Protein AF-A0A3C0FEH9-F1 (afdb_monomer_lite)

pLDDT: mean 91.12, std 5.98, range [65.69, 98.0]

Sequence (99 aa):
MIDWHDASRGNPAADVARTWLLLRTAHWQYRGVQRLAIGLTAWWVFRRYLEAYEELVPGTREELYRWRLPVAAARLSEGVAGVEGPLAELAERLARLAG

Radius of gyration: 14.18 Å; chains: 1; bounding box: 37×32×35 Å

Structure (mmCIF, N/CA/C/O backbone):
data_AF-A0A3C0FEH9-F1
#
_entry.id   AF-A0A3C0FEH9-F1
#
loop_
_atom_site.group_PDB
_atom_site.id
_atom_site.type_symbol
_atom_site.label_atom_id
_atom_site.label_alt_id
_atom_site.label_comp_id
_atom_site.label_asym_id
_atom_site.label_entity_id
_atom_site.label_seq_id
_atom_site.pdbx_PDB_ins_code
_atom_site.Cartn_x
_atom_site.Cartn_y
_atom_site.Cartn_z
_atom_site.occupancy
_atom_site.B_iso_or_equiv
_atom_site.auth_seq_id
_atom_site.auth_comp_id
_atom_site.auth_asym_id
_atom_site.auth_atom_id
_atom_site.pdbx_PDB_model_num
ATOM 1 N N . MET A 1 1 ? -11.184 12.677 -1.771 1.00 66.62 1 MET A N 1
ATOM 2 C CA . MET A 1 1 ? -11.045 11.521 -2.683 1.00 66.62 1 MET A CA 1
ATOM 3 C C . MET A 1 1 ? -11.991 11.730 -3.857 1.00 66.62 1 MET A C 1
ATOM 5 O O . MET A 1 1 ? -13.002 12.408 -3.692 1.00 66.62 1 MET A O 1
ATOM 9 N N . ILE A 1 2 ? -11.613 11.228 -5.025 1.00 85.06 2 ILE A N 1
ATOM 10 C CA . ILE A 1 2 ? -12.353 11.286 -6.295 1.00 85.06 2 ILE A CA 1
ATOM 11 C C . ILE A 1 2 ? -12.454 9.850 -6.837 1.00 85.06 2 ILE A C 1
ATOM 13 O O . ILE A 1 2 ? -11.799 8.976 -6.278 1.00 85.06 2 ILE A O 1
ATOM 17 N N . ASP A 1 3 ? -13.225 9.621 -7.901 1.00 81.31 3 ASP A N 1
ATOM 18 C CA . ASP A 1 3 ? -13.413 8.295 -8.522 1.00 81.31 3 ASP A CA 1
ATOM 19 C C . ASP A 1 3 ? -14.066 7.243 -7.598 1.00 81.31 3 ASP A C 1
ATOM 21 O O . ASP A 1 3 ? -13.508 6.202 -7.267 1.00 81.31 3 ASP A O 1
ATOM 25 N N . TRP A 1 4 ? -15.275 7.555 -7.126 1.00 86.69 4 TRP A N 1
ATOM 26 C CA . TRP A 1 4 ? -16.018 6.736 -6.158 1.00 86.69 4 TRP A CA 1
ATOM 27 C C . TRP A 1 4 ? -16.988 5.736 -6.788 1.00 86.69 4 TRP A C 1
ATOM 29 O O . TRP A 1 4 ? -17.839 5.201 -6.080 1.00 86.69 4 TRP A O 1
ATOM 39 N N . HIS A 1 5 ? -16.920 5.518 -8.103 1.00 87.06 5 HIS A N 1
ATOM 40 C CA . HIS A 1 5 ? -17.894 4.678 -8.802 1.00 87.06 5 HIS A CA 1
ATOM 41 C C . HIS A 1 5 ? -17.950 3.254 -8.217 1.00 87.06 5 HIS A C 1
ATOM 43 O O . HIS A 1 5 ? -19.034 2.706 -8.040 1.00 87.06 5 HIS A O 1
ATOM 49 N N . ASP A 1 6 ? -16.795 2.719 -7.810 1.00 82.06 6 ASP A N 1
ATOM 50 C CA . ASP A 1 6 ? -16.659 1.364 -7.259 1.00 82.06 6 ASP A CA 1
ATOM 51 C C . ASP A 1 6 ? -16.453 1.357 -5.731 1.00 82.06 6 ASP A C 1
ATOM 53 O O . ASP A 1 6 ? -15.892 0.418 -5.156 1.00 82.06 6 ASP A O 1
ATOM 57 N N . ALA A 1 7 ? -16.876 2.423 -5.042 1.00 85.62 7 ALA A N 1
ATOM 58 C CA . ALA A 1 7 ? -16.762 2.509 -3.592 1.00 85.62 7 ALA A CA 1
ATOM 59 C C . ALA A 1 7 ? -17.628 1.443 -2.904 1.00 85.62 7 ALA A C 1
ATOM 61 O O . ALA A 1 7 ? -18.802 1.253 -3.224 1.00 85.62 7 ALA A O 1
ATOM 62 N N . SER A 1 8 ? -17.062 0.776 -1.900 1.00 87.88 8 SER A N 1
ATOM 63 C CA . SER A 1 8 ? -17.757 -0.241 -1.106 1.00 87.88 8 SER A CA 1
ATOM 64 C C . SER A 1 8 ? -17.547 -0.015 0.392 1.00 87.88 8 SER A C 1
ATOM 66 O O . SER A 1 8 ? -16.784 0.855 0.811 1.00 87.88 8 SER A O 1
ATOM 68 N N . ARG A 1 9 ? -18.270 -0.775 1.222 1.00 90.25 9 ARG A N 1
ATOM 69 C CA . ARG A 1 9 ? -18.098 -0.785 2.682 1.00 90.25 9 ARG A CA 1
ATOM 70 C C . ARG A 1 9 ? -17.396 -2.072 3.093 1.00 90.25 9 ARG A C 1
ATOM 72 O O . ARG A 1 9 ? -17.811 -3.150 2.679 1.00 90.25 9 ARG A O 1
ATOM 79 N N . GLY A 1 10 ? -16.386 -1.967 3.949 1.00 87.69 10 GLY A N 1
ATOM 80 C CA . GLY A 1 10 ? -15.609 -3.114 4.407 1.00 87.69 10 GLY A CA 1
ATOM 81 C C . GLY A 1 10 ? -14.725 -2.784 5.605 1.00 87.69 10 GLY A C 1
ATOM 82 O O . GLY A 1 10 ? -14.935 -1.780 6.286 1.00 87.69 10 GLY A O 1
ATOM 83 N N . ASN A 1 11 ? -13.744 -3.648 5.866 1.00 90.12 11 ASN A N 1
ATOM 84 C CA . ASN A 1 11 ? -12.742 -3.411 6.901 1.00 90.12 11 ASN A CA 1
ATOM 85 C C . ASN A 1 11 ? -11.808 -2.264 6.455 1.00 90.12 11 ASN A C 1
ATOM 87 O O . ASN A 1 11 ? -11.216 -2.378 5.380 1.00 90.12 11 ASN A O 1
ATOM 91 N N . PRO A 1 12 ? -11.620 -1.199 7.258 1.00 91.25 12 PRO A N 1
ATOM 92 C CA . PRO A 1 12 ? -10.743 -0.080 6.903 1.00 91.25 12 PRO A CA 1
ATOM 93 C C . PRO A 1 12 ? -9.287 -0.478 6.608 1.00 91.25 12 PRO A C 1
ATOM 95 O O . PRO A 1 12 ? -8.599 0.181 5.828 1.00 91.25 12 PRO A O 1
ATOM 98 N N . ALA A 1 13 ? -8.809 -1.595 7.164 1.00 93.56 13 ALA A N 1
ATOM 99 C CA . ALA A 1 13 ? -7.484 -2.123 6.856 1.00 93.56 13 ALA A CA 1
ATOM 100 C C . ALA A 1 13 ? -7.329 -2.563 5.390 1.00 93.56 13 ALA A C 1
ATOM 102 O O . ALA A 1 13 ? -6.206 -2.594 4.880 1.00 93.56 13 ALA A O 1
ATOM 103 N N . ALA A 1 14 ? -8.431 -2.843 4.685 1.00 93.88 14 ALA A N 1
ATOM 104 C CA . ALA A 1 14 ? -8.410 -3.085 3.247 1.00 93.88 14 ALA A CA 1
ATOM 105 C C . ALA A 1 14 ? -7.955 -1.833 2.475 1.00 93.88 14 ALA A C 1
ATOM 107 O O . ALA A 1 14 ? -7.139 -1.947 1.560 1.00 93.88 14 ALA A O 1
ATOM 108 N N . ASP A 1 15 ? -8.385 -0.636 2.887 1.00 94.31 15 ASP A N 1
ATOM 109 C CA . ASP A 1 15 ? -7.974 0.629 2.262 1.00 94.31 15 ASP A CA 1
ATOM 110 C C . ASP A 1 15 ? -6.505 0.961 2.563 1.00 94.31 15 ASP A C 1
ATOM 112 O O . ASP A 1 15 ? -5.751 1.406 1.688 1.00 94.31 15 ASP A O 1
ATOM 116 N N . VAL A 1 16 ? -6.050 0.675 3.789 1.00 96.31 16 VAL A N 1
ATOM 117 C CA . VAL A 1 16 ? -4.631 0.778 4.179 1.00 96.31 16 VAL A CA 1
ATOM 118 C C . VAL A 1 16 ? -3.776 -0.178 3.337 1.00 96.31 16 VAL A C 1
ATOM 120 O O . VAL A 1 16 ? -2.747 0.229 2.787 1.00 96.31 16 VAL A O 1
ATOM 123 N N . ALA A 1 17 ? -4.213 -1.429 3.172 1.00 96.81 17 ALA A N 1
ATOM 124 C CA . ALA A 1 17 ? -3.548 -2.421 2.330 1.00 96.81 17 ALA A CA 1
ATOM 125 C C . ALA A 1 17 ? -3.563 -2.035 0.843 1.00 96.81 17 ALA A C 1
ATOM 127 O O . ALA A 1 17 ? -2.566 -2.249 0.150 1.00 96.81 17 ALA A O 1
ATOM 128 N N . ARG A 1 18 ? -4.636 -1.405 0.350 1.00 95.00 18 ARG A N 1
ATOM 129 C CA . ARG A 1 18 ? -4.719 -0.895 -1.027 1.00 95.00 18 ARG A CA 1
ATOM 130 C C . ARG A 1 18 ? -3.740 0.254 -1.253 1.00 95.00 18 ARG A C 1
ATOM 132 O O . ARG A 1 18 ? -3.028 0.260 -2.253 1.00 95.00 18 ARG A O 1
ATOM 139 N N . THR A 1 19 ? -3.617 1.166 -0.291 1.00 95.56 19 THR A N 1
ATOM 140 C CA . THR A 1 19 ? -2.632 2.261 -0.325 1.00 95.56 19 THR A CA 1
ATOM 141 C C . THR A 1 19 ? -1.198 1.723 -0.343 1.00 95.56 19 THR A C 1
ATOM 143 O O . THR A 1 19 ? -0.384 2.137 -1.171 1.00 95.56 19 THR A O 1
ATOM 146 N N . TRP A 1 20 ? -0.896 0.748 0.522 1.00 96.06 20 TRP A N 1
ATOM 147 C CA . TRP A 1 20 ? 0.382 0.032 0.518 1.00 96.06 20 TRP A CA 1
ATOM 148 C C . TRP A 1 20 ? 0.683 -0.598 -0.847 1.00 96.06 20 TRP A C 1
ATOM 150 O O . TRP A 1 20 ? 1.785 -0.435 -1.378 1.00 96.06 20 TRP A O 1
ATOM 160 N N . LEU A 1 21 ? -0.297 -1.312 -1.411 1.00 95.12 21 LEU A N 1
ATOM 161 C CA . LEU A 1 21 ? -0.164 -2.010 -2.682 1.00 95.12 21 LEU A CA 1
ATOM 162 C C . LEU A 1 21 ? 0.167 -1.030 -3.808 1.00 95.12 21 LEU A C 1
ATOM 164 O O . LEU A 1 21 ? 1.155 -1.230 -4.508 1.00 95.12 21 LEU A O 1
ATOM 168 N N . LEU A 1 22 ? -0.604 0.055 -3.928 1.00 92.50 22 LEU A N 1
ATOM 169 C CA . LEU A 1 22 ? -0.413 1.070 -4.963 1.00 92.50 22 LEU A CA 1
ATOM 170 C C . LEU A 1 22 ? 0.987 1.683 -4.904 1.00 92.50 22 LEU A C 1
ATOM 172 O O . LEU A 1 22 ? 1.654 1.769 -5.929 1.00 92.50 22 LEU A O 1
ATOM 176 N N . LEU A 1 23 ? 1.481 2.039 -3.716 1.00 92.56 23 LEU A N 1
ATOM 177 C CA . LEU A 1 23 ? 2.842 2.565 -3.567 1.00 92.56 23 LEU A CA 1
ATOM 178 C C . LEU A 1 23 ? 3.913 1.520 -3.914 1.00 92.56 23 LEU A C 1
ATOM 180 O O . LEU A 1 23 ? 4.975 1.865 -4.435 1.00 92.56 23 LEU A O 1
ATOM 184 N N . ARG A 1 24 ? 3.639 0.238 -3.644 1.00 89.19 24 ARG A N 1
ATOM 185 C CA . ARG A 1 24 ? 4.572 -0.869 -3.883 1.00 89.19 24 ARG A CA 1
ATOM 186 C C . ARG A 1 24 ? 4.660 -1.285 -5.350 1.00 89.19 24 ARG A C 1
ATOM 188 O O . ARG A 1 24 ? 5.738 -1.724 -5.765 1.00 89.19 24 ARG A O 1
ATOM 195 N N . THR A 1 25 ? 3.554 -1.191 -6.086 1.00 87.81 25 THR A N 1
ATOM 196 C CA . THR A 1 25 ? 3.422 -1.626 -7.487 1.00 87.81 25 THR A CA 1
ATOM 197 C C . THR A 1 25 ? 3.317 -0.468 -8.473 1.00 87.81 25 THR A C 1
ATOM 199 O O . THR A 1 25 ? 3.159 -0.711 -9.666 1.00 87.81 25 THR A O 1
ATOM 202 N N . ALA A 1 26 ? 3.393 0.782 -8.008 1.00 85.12 26 ALA A N 1
ATOM 203 C CA . ALA A 1 26 ? 3.354 1.947 -8.877 1.00 85.12 26 ALA A CA 1
ATOM 204 C C . ALA A 1 26 ? 4.427 1.854 -9.971 1.00 85.12 26 ALA A C 1
ATOM 206 O O . ALA A 1 26 ? 5.619 1.650 -9.706 1.00 85.12 26 ALA A O 1
ATOM 207 N N . HIS A 1 27 ? 3.980 2.002 -11.218 1.00 78.75 27 HIS A N 1
ATOM 208 C CA . HIS A 1 27 ? 4.858 1.990 -12.374 1.00 78.75 27 HIS A CA 1
ATOM 209 C C . HIS A 1 27 ? 5.525 3.357 -12.532 1.00 78.75 27 HIS A C 1
ATOM 211 O O . HIS A 1 27 ? 5.024 4.273 -13.177 1.00 78.75 27 HIS A O 1
ATOM 217 N N . TRP A 1 28 ? 6.677 3.489 -11.893 1.00 78.38 28 TRP A N 1
ATOM 218 C CA . TRP A 1 28 ? 7.515 4.673 -11.947 1.00 78.38 28 TRP A CA 1
ATOM 219 C C . TRP A 1 28 ? 8.432 4.608 -13.177 1.00 78.38 28 TRP A C 1
ATOM 221 O O . TRP A 1 28 ? 9.311 3.750 -13.234 1.00 78.38 28 TRP A O 1
ATOM 231 N N . GLN A 1 29 ? 8.298 5.535 -14.134 1.00 81.38 29 GLN A N 1
ATOM 232 C CA . GLN A 1 29 ? 9.147 5.602 -15.344 1.00 81.38 29 GLN A CA 1
ATOM 233 C C . GLN A 1 29 ? 10.607 6.046 -15.075 1.00 81.38 29 GLN A C 1
ATOM 235 O O . GLN A 1 29 ? 11.337 6.434 -15.985 1.00 81.38 29 GLN A O 1
ATOM 240 N N . TYR A 1 30 ? 11.064 5.977 -13.825 1.00 84.81 30 TYR A N 1
ATOM 241 C CA . TYR A 1 30 ? 12.388 6.418 -13.395 1.00 84.81 30 TYR A CA 1
ATOM 242 C C . TYR A 1 30 ? 13.403 5.268 -13.400 1.00 84.81 30 TYR A C 1
ATOM 244 O O . TYR A 1 30 ? 13.063 4.100 -13.197 1.00 84.81 30 TYR A O 1
ATOM 252 N N . ARG A 1 31 ? 14.685 5.595 -13.599 1.00 87.12 31 ARG A N 1
ATOM 253 C CA . ARG A 1 31 ? 15.794 4.625 -13.667 1.00 87.12 31 ARG A CA 1
ATOM 254 C C . ARG A 1 31 ? 16.909 4.968 -12.678 1.00 87.12 31 ARG A C 1
ATOM 256 O O . ARG A 1 31 ? 17.008 6.093 -12.196 1.00 87.12 31 ARG A O 1
ATOM 263 N N . GLY A 1 32 ? 17.747 3.978 -12.363 1.00 90.94 32 GLY A N 1
ATOM 264 C CA . GLY A 1 32 ? 18.927 4.151 -11.510 1.00 90.94 32 GLY A CA 1
ATOM 265 C C . GLY A 1 32 ? 18.608 4.781 -10.149 1.00 90.94 32 GLY A C 1
ATOM 266 O O . GLY A 1 32 ? 17.688 4.349 -9.453 1.00 90.94 32 GLY A O 1
ATOM 267 N N . VAL A 1 33 ? 19.361 5.822 -9.788 1.00 92.88 33 VAL A N 1
ATOM 268 C CA . VAL A 1 33 ? 19.254 6.521 -8.494 1.00 92.88 33 VAL A CA 1
ATOM 269 C C . VAL A 1 33 ? 17.864 7.123 -8.269 1.00 92.88 33 VAL A C 1
ATOM 271 O O . VAL A 1 33 ? 17.354 7.061 -7.155 1.00 92.88 33 VAL A O 1
ATOM 274 N N . GLN A 1 34 ? 17.206 7.636 -9.314 1.00 91.38 34 GLN A N 1
ATOM 275 C CA . GLN A 1 34 ? 15.865 8.221 -9.191 1.00 91.38 34 GLN A CA 1
ATOM 276 C C . GLN A 1 34 ? 14.829 7.174 -8.770 1.00 91.38 34 GLN A C 1
ATOM 278 O O . GLN A 1 34 ? 14.005 7.430 -7.895 1.00 91.38 34 GLN A O 1
ATOM 283 N N . ARG A 1 35 ? 14.908 5.962 -9.339 1.00 90.12 35 ARG A N 1
ATOM 284 C CA . ARG A 1 35 ? 14.030 4.845 -8.957 1.00 90.12 35 ARG A CA 1
ATOM 285 C C . ARG A 1 35 ? 14.224 4.461 -7.492 1.00 90.12 35 ARG A C 1
ATOM 287 O O . ARG A 1 35 ? 13.245 4.204 -6.797 1.00 90.12 35 ARG A O 1
ATOM 294 N N . LEU A 1 36 ? 15.474 4.426 -7.028 1.00 90.00 36 LEU A N 1
ATOM 295 C CA . LEU A 1 36 ? 15.786 4.133 -5.631 1.00 90.00 36 LEU A CA 1
ATOM 296 C C . LEU A 1 36 ? 15.245 5.227 -4.704 1.00 90.00 36 LEU A C 1
ATOM 298 O O . LEU A 1 36 ? 14.558 4.908 -3.738 1.00 90.00 36 LEU A O 1
ATOM 302 N N . ALA A 1 37 ? 15.504 6.497 -5.027 1.00 93.62 37 ALA A N 1
ATOM 303 C CA . ALA A 1 37 ? 15.031 7.637 -4.249 1.00 93.62 37 ALA A CA 1
ATOM 304 C C . ALA A 1 37 ? 13.505 7.614 -4.100 1.00 93.62 37 ALA A C 1
ATOM 306 O O . ALA A 1 37 ? 13.000 7.686 -2.987 1.00 93.62 37 ALA A O 1
ATOM 307 N N . ILE A 1 38 ? 12.774 7.398 -5.196 1.00 92.50 38 ILE A N 1
ATOM 308 C CA . ILE A 1 38 ? 11.308 7.327 -5.173 1.00 92.50 38 ILE A CA 1
ATOM 309 C C . ILE A 1 38 ? 10.811 6.125 -4.377 1.00 92.50 38 ILE A C 1
ATOM 311 O O . ILE A 1 38 ? 9.858 6.261 -3.616 1.00 92.50 38 ILE A O 1
ATOM 315 N N . GLY A 1 39 ? 11.463 4.966 -4.492 1.00 91.56 39 GLY A N 1
ATOM 316 C CA . GLY A 1 39 ? 11.130 3.804 -3.668 1.00 91.56 39 GLY A CA 1
ATOM 317 C C . GLY A 1 39 ? 11.285 4.086 -2.170 1.00 91.56 39 GLY A C 1
ATOM 318 O O . GLY A 1 39 ? 10.410 3.729 -1.381 1.00 91.56 39 GLY A O 1
ATOM 319 N N . LEU A 1 40 ? 12.362 4.774 -1.780 1.00 93.88 40 LEU A N 1
ATOM 320 C CA . LEU A 1 40 ? 12.600 5.191 -0.395 1.00 93.88 40 LEU A CA 1
ATOM 321 C C . LEU A 1 40 ? 11.576 6.233 0.067 1.00 93.88 40 LEU A C 1
ATOM 323 O O . LEU A 1 40 ? 11.040 6.112 1.168 1.00 93.88 40 LEU A O 1
ATOM 327 N N . THR A 1 41 ? 11.257 7.215 -0.777 1.00 94.69 41 THR A N 1
ATOM 328 C CA . THR A 1 41 ? 10.229 8.219 -0.487 1.00 94.69 41 THR A CA 1
ATOM 329 C C . THR A 1 41 ? 8.858 7.571 -0.32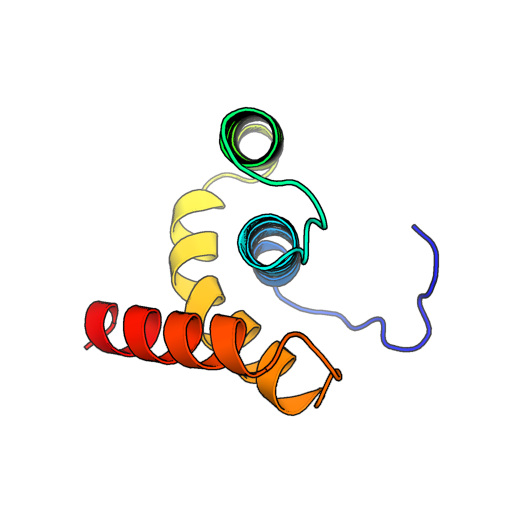3 1.00 94.69 41 THR A C 1
ATOM 331 O O . THR A 1 41 ? 8.189 7.837 0.669 1.00 94.69 41 THR A O 1
ATOM 334 N N . ALA A 1 42 ? 8.449 6.679 -1.227 1.00 94.31 42 ALA A N 1
ATOM 335 C CA . ALA A 1 42 ? 7.175 5.967 -1.143 1.00 94.31 42 ALA A CA 1
ATOM 336 C C . ALA A 1 42 ? 7.081 5.125 0.138 1.00 94.31 42 ALA A C 1
ATOM 338 O O . ALA A 1 42 ? 6.055 5.136 0.816 1.00 94.31 42 ALA A O 1
ATOM 339 N N . TRP A 1 43 ? 8.168 4.443 0.511 1.00 94.75 43 TRP A N 1
ATOM 340 C CA . TRP A 1 43 ? 8.240 3.709 1.772 1.00 94.75 43 TRP A CA 1
ATOM 341 C C . TRP A 1 43 ? 8.121 4.634 2.987 1.00 94.75 43 TRP A C 1
ATOM 343 O O . TRP A 1 43 ? 7.359 4.339 3.905 1.00 94.7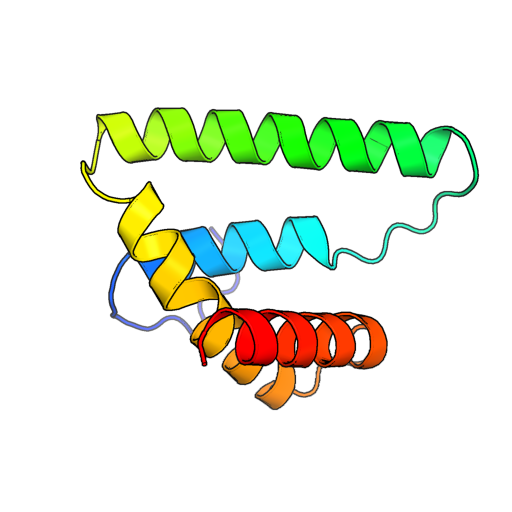5 43 TRP A O 1
ATOM 353 N N . TRP A 1 44 ? 8.832 5.763 2.991 1.00 97.44 44 TRP A N 1
ATOM 354 C CA . TRP A 1 44 ? 8.775 6.733 4.083 1.00 97.44 44 TRP A CA 1
ATOM 355 C C . TRP A 1 44 ? 7.379 7.354 4.226 1.00 97.44 44 TRP A C 1
ATOM 357 O O . TRP A 1 44 ? 6.839 7.393 5.330 1.00 97.44 44 TRP A O 1
ATOM 367 N N . VAL A 1 45 ? 6.758 7.757 3.113 1.00 96.62 45 VAL A N 1
ATOM 368 C CA . VAL A 1 45 ? 5.383 8.277 3.081 1.00 96.62 45 VAL A CA 1
ATOM 369 C C . VAL A 1 45 ? 4.408 7.237 3.623 1.00 96.62 45 VAL A C 1
ATOM 371 O O . VAL A 1 45 ? 3.617 7.552 4.509 1.00 96.62 45 VAL A O 1
ATOM 374 N N . PHE A 1 46 ? 4.494 5.988 3.155 1.00 97.25 46 PHE A N 1
ATOM 375 C CA . PHE A 1 46 ? 3.623 4.922 3.645 1.00 97.25 46 PHE A CA 1
ATOM 376 C C . PHE A 1 46 ? 3.801 4.676 5.144 1.00 97.25 46 PHE A C 1
ATOM 378 O O . PHE A 1 46 ? 2.824 4.476 5.858 1.00 97.25 46 PHE A O 1
ATOM 385 N N . ARG A 1 47 ? 5.040 4.714 5.642 1.00 97.06 47 ARG A N 1
ATOM 386 C CA . ARG A 1 47 ? 5.309 4.555 7.072 1.00 97.06 47 ARG A CA 1
ATOM 387 C C . ARG A 1 47 ? 4.674 5.652 7.906 1.00 97.06 47 ARG A C 1
ATOM 389 O O . ARG A 1 47 ? 4.028 5.326 8.891 1.00 97.06 47 ARG A O 1
ATOM 396 N N . ARG A 1 48 ? 4.819 6.914 7.496 1.00 98.00 48 ARG A N 1
ATOM 397 C CA . ARG A 1 48 ? 4.194 8.045 8.193 1.00 98.00 48 ARG A CA 1
ATOM 398 C C . ARG A 1 48 ? 2.673 7.973 8.151 1.00 98.00 48 ARG A C 1
ATOM 400 O O . ARG A 1 48 ? 2.033 8.238 9.160 1.00 98.00 48 ARG A O 1
ATOM 407 N N . TYR A 1 49 ? 2.112 7.569 7.013 1.00 96.75 49 TYR A N 1
ATOM 408 C CA . TYR A 1 49 ? 0.682 7.303 6.883 1.00 96.75 49 TYR A CA 1
ATOM 409 C C . TYR A 1 49 ? 0.220 6.213 7.859 1.00 96.75 49 TYR A C 1
ATOM 411 O O . TYR A 1 49 ? -0.737 6.419 8.595 1.00 96.75 49 TYR A O 1
ATOM 419 N N . LEU A 1 50 ? 0.924 5.079 7.905 1.00 96.88 50 LEU A N 1
ATOM 420 C CA . LEU A 1 50 ? 0.579 3.957 8.775 1.00 96.88 50 LEU A CA 1
ATOM 421 C C . LEU A 1 50 ? 0.742 4.298 10.260 1.00 96.88 50 LEU A C 1
ATOM 423 O O . LEU A 1 50 ? -0.072 3.867 11.061 1.00 96.88 50 LEU A O 1
ATOM 427 N N . GLU A 1 51 ? 1.772 5.062 10.626 1.00 97.00 51 GLU A N 1
ATOM 428 C CA . GLU A 1 51 ? 1.977 5.553 11.995 1.00 97.00 51 GLU A CA 1
ATOM 429 C C . GLU A 1 51 ? 0.809 6.445 12.436 1.00 97.00 51 GLU A C 1
ATOM 431 O O . GLU A 1 51 ? 0.178 6.149 13.445 1.00 97.00 51 GLU A O 1
ATOM 436 N N . ALA A 1 52 ? 0.443 7.446 11.631 1.00 96.75 52 ALA A N 1
ATOM 437 C CA . ALA A 1 52 ? -0.689 8.320 11.936 1.00 96.75 52 ALA A CA 1
ATOM 438 C C . ALA A 1 52 ? -2.034 7.569 11.970 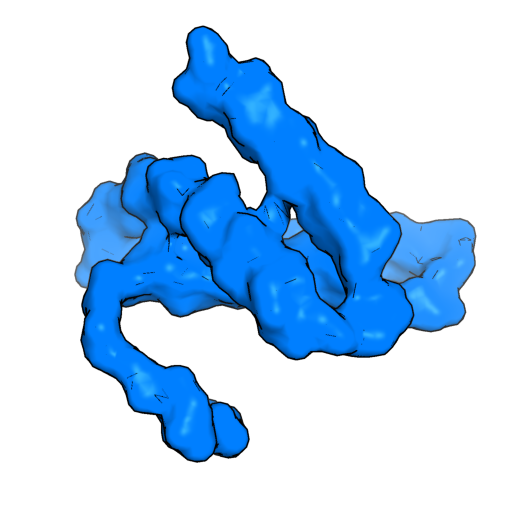1.00 96.75 52 ALA A C 1
ATOM 440 O O . ALA A 1 52 ? -2.908 7.892 12.769 1.00 96.75 52 ALA A O 1
ATOM 441 N N . TYR A 1 53 ? -2.218 6.566 11.106 1.00 95.94 53 TYR A N 1
ATOM 442 C CA . TYR A 1 53 ? -3.446 5.772 11.089 1.00 95.94 53 TYR A CA 1
ATOM 443 C C . TYR A 1 53 ? -3.546 4.848 12.311 1.00 95.94 53 TYR A C 1
ATOM 445 O O . TYR A 1 53 ? -4.611 4.743 12.908 1.00 95.94 53 TYR A O 1
ATOM 453 N N . GLU A 1 54 ? -2.440 4.217 12.713 1.00 95.25 54 GLU A N 1
ATOM 454 C CA . GLU A 1 54 ? -2.363 3.349 13.897 1.00 95.25 54 GLU A CA 1
ATOM 455 C C . GLU A 1 54 ? -2.686 4.108 15.194 1.00 95.25 54 GLU A C 1
ATOM 457 O O . GLU A 1 54 ? -3.343 3.564 16.076 1.00 95.25 54 GLU A O 1
ATOM 462 N N . GLU A 1 55 ? -2.277 5.378 15.298 1.00 96.44 55 GLU A N 1
ATOM 463 C CA . GLU A 1 55 ? -2.623 6.243 16.436 1.00 96.44 55 GLU A CA 1
ATOM 464 C C . GLU A 1 55 ? -4.139 6.464 16.574 1.00 96.44 55 GLU A C 1
ATOM 466 O O . GLU A 1 55 ? -4.649 6.606 17.685 1.00 96.44 55 GLU A O 1
ATOM 471 N N . LEU A 1 56 ? -4.867 6.477 15.454 1.00 95.81 56 LEU A N 1
ATOM 472 C CA . LEU A 1 56 ? -6.323 6.641 15.425 1.00 95.81 56 LEU A CA 1
ATOM 473 C C . LEU A 1 56 ? -7.061 5.304 15.542 1.00 95.81 56 LEU A C 1
ATOM 475 O O . LEU A 1 56 ? -8.159 5.246 16.096 1.00 95.81 56 LEU A O 1
ATOM 479 N N . VAL A 1 57 ? -6.475 4.240 14.994 1.00 94.38 57 VAL A N 1
ATOM 480 C CA . VAL A 1 57 ? -7.061 2.902 14.912 1.00 94.38 57 VAL A CA 1
ATOM 481 C C . VAL A 1 57 ? -6.005 1.869 15.325 1.00 94.38 57 VAL A C 1
ATOM 483 O O . VAL A 1 57 ? -5.256 1.372 14.477 1.00 94.38 57 VAL A O 1
ATOM 486 N N . PRO A 1 58 ? -5.941 1.519 16.621 1.00 94.62 58 PRO A N 1
ATOM 487 C CA . PRO A 1 58 ? -5.015 0.505 17.111 1.00 94.62 58 PRO A CA 1
ATOM 488 C C . PRO A 1 58 ? -5.260 -0.868 16.470 1.00 94.62 58 PRO A C 1
ATOM 490 O O . PRO A 1 58 ? -6.405 -1.274 16.265 1.00 94.62 58 PRO A O 1
ATOM 493 N N . GLY A 1 59 ? -4.187 -1.603 16.190 1.00 93.62 59 GLY A N 1
ATOM 494 C CA . GLY A 1 59 ? -4.211 -2.906 15.522 1.00 93.62 59 GLY A CA 1
ATOM 495 C C . GLY A 1 59 ? -4.183 -2.831 13.990 1.00 93.62 59 GLY A C 1
ATOM 496 O O . GLY A 1 59 ? -4.340 -3.854 13.313 1.00 93.62 59 GLY A O 1
ATOM 497 N N . THR A 1 60 ? -4.000 -1.637 13.413 1.00 94.62 60 THR A N 1
ATOM 498 C CA . THR A 1 60 ? -3.989 -1.451 11.954 1.00 94.62 60 THR A CA 1
ATOM 499 C C . THR A 1 60 ? -2.830 -2.199 11.306 1.00 94.62 60 THR A C 1
ATOM 501 O O . THR A 1 60 ? -2.990 -2.739 10.212 1.00 94.62 60 THR A O 1
ATOM 504 N N . ARG A 1 61 ? -1.661 -2.273 11.948 1.00 94.44 61 ARG A N 1
ATOM 505 C CA . ARG A 1 61 ? -0.501 -3.013 11.425 1.00 94.44 61 ARG A CA 1
ATOM 506 C C . ARG A 1 61 ? -0.788 -4.501 11.273 1.00 94.44 61 ARG A C 1
ATOM 508 O O . ARG A 1 61 ? -0.479 -5.070 10.227 1.00 94.44 61 ARG A O 1
ATOM 515 N N . GLU A 1 62 ? -1.366 -5.131 12.285 1.00 94.81 62 GLU A N 1
ATOM 516 C CA . GLU A 1 62 ? -1.7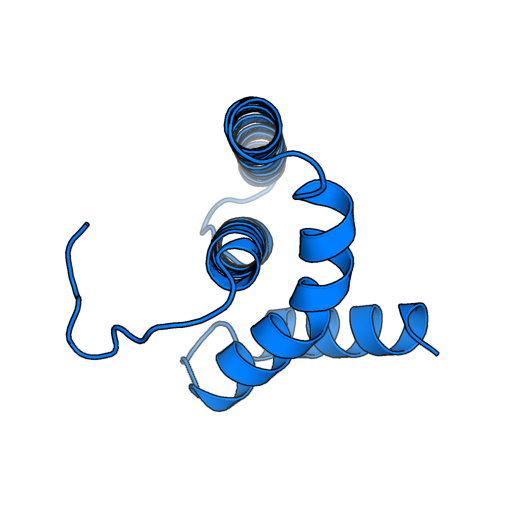11 -6.551 12.281 1.00 94.81 62 GLU A CA 1
ATOM 517 C C . GLU A 1 62 ? -2.765 -6.841 11.212 1.00 94.81 62 GLU A C 1
ATOM 519 O O . GLU A 1 62 ? -2.605 -7.766 10.411 1.00 94.81 62 GLU A O 1
ATOM 524 N N . GLU A 1 63 ? -3.809 -6.013 11.156 1.00 95.19 63 GLU A N 1
ATOM 525 C CA . GLU A 1 63 ? -4.856 -6.117 10.145 1.00 95.19 63 GLU A CA 1
ATOM 526 C C . GLU A 1 63 ? -4.302 -5.898 8.732 1.00 95.19 63 GLU A C 1
ATOM 528 O O . GLU A 1 63 ? -4.587 -6.687 7.831 1.00 95.19 63 GLU A O 1
ATOM 533 N N . LEU A 1 64 ? -3.431 -4.906 8.529 1.00 95.25 64 LEU A N 1
ATOM 534 C CA . LEU A 1 64 ? -2.755 -4.666 7.255 1.00 95.25 64 LEU A CA 1
ATOM 535 C C . LEU A 1 64 ? -2.100 -5.951 6.742 1.00 95.25 64 LEU A C 1
ATOM 537 O O . LEU A 1 64 ? -2.309 -6.311 5.586 1.00 95.25 64 LEU A O 1
ATOM 541 N N . TYR A 1 65 ? -1.340 -6.673 7.572 1.00 94.06 65 TYR A N 1
ATOM 542 C CA . TYR A 1 65 ? -0.700 -7.918 7.134 1.00 94.06 65 TYR A CA 1
ATOM 543 C C . TYR A 1 65 ? -1.704 -8.969 6.651 1.00 94.06 65 TYR A C 1
ATOM 545 O O . TYR A 1 65 ? -1.4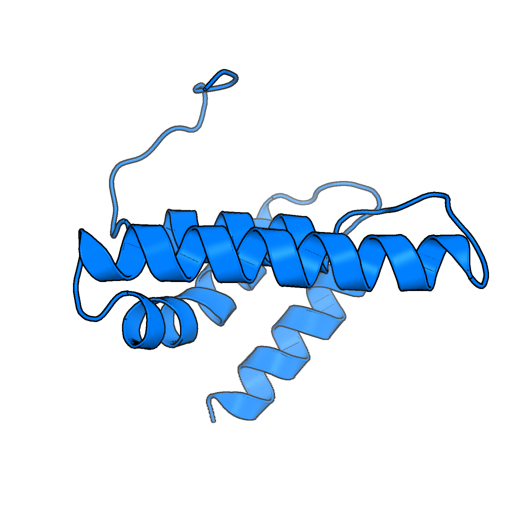41 -9.609 5.631 1.00 94.06 65 TYR A O 1
ATOM 553 N N . ARG A 1 66 ? -2.857 -9.100 7.317 1.00 95.12 66 ARG A N 1
ATOM 554 C CA . ARG A 1 66 ? -3.937 -10.021 6.917 1.00 95.12 66 ARG A CA 1
ATOM 555 C C . ARG A 1 66 ? -4.575 -9.611 5.589 1.00 95.12 66 ARG A C 1
ATOM 557 O O . ARG A 1 66 ? -4.899 -10.468 4.772 1.00 95.12 66 ARG A O 1
ATOM 564 N N . TRP A 1 67 ? -4.704 -8.309 5.345 1.00 96.25 67 TRP A N 1
ATOM 565 C CA . TRP A 1 67 ? -5.370 -7.767 4.159 1.00 96.25 67 TRP A CA 1
ATOM 566 C C . TRP A 1 67 ? -4.480 -7.650 2.917 1.00 96.25 67 TRP A C 1
ATOM 568 O O . TRP A 1 67 ? -5.001 -7.510 1.810 1.00 96.25 67 TRP A O 1
ATOM 578 N N . ARG A 1 68 ? -3.153 -7.779 3.042 1.00 96.06 68 ARG A N 1
ATOM 579 C CA . ARG A 1 68 ? -2.225 -7.674 1.897 1.00 96.06 68 ARG A CA 1
ATOM 580 C C . ARG A 1 68 ? -2.509 -8.688 0.791 1.00 96.06 68 ARG A C 1
ATOM 582 O O . ARG A 1 68 ? -2.532 -8.300 -0.375 1.00 96.06 68 ARG A O 1
ATOM 589 N N . LEU A 1 69 ? -2.698 -9.964 1.134 1.00 96.06 69 LEU A N 1
ATOM 590 C CA . LEU A 1 69 ? -2.943 -11.012 0.138 1.00 96.06 69 LEU A CA 1
ATOM 591 C C . LEU A 1 69 ? -4.327 -10.865 -0.528 1.00 96.06 69 LEU A C 1
ATOM 593 O O . LEU A 1 69 ? -4.357 -10.801 -1.758 1.00 96.06 69 LEU A O 1
ATOM 597 N N . PRO A 1 70 ? -5.446 -10.727 0.217 1.00 95.69 70 PRO A N 1
ATOM 598 C CA . PRO A 1 70 ? -6.762 -10.497 -0.383 1.00 95.69 70 PRO A CA 1
ATOM 599 C C . PRO A 1 70 ? -6.801 -9.279 -1.311 1.00 95.69 70 PRO A C 1
ATOM 601 O O . PRO A 1 70 ? -7.350 -9.357 -2.406 1.00 95.69 70 PRO A O 1
ATOM 604 N N . VAL A 1 71 ? -6.175 -8.165 -0.917 1.00 95.69 71 VAL A N 1
ATOM 605 C CA . VAL A 1 71 ? -6.165 -6.935 -1.723 1.00 95.69 71 VAL A CA 1
ATOM 606 C C . VAL A 1 71 ? -5.296 -7.074 -2.972 1.00 95.69 71 VAL A C 1
ATOM 608 O O . VAL A 1 71 ? -5.688 -6.598 -4.036 1.00 95.69 71 VAL A O 1
ATOM 611 N N . ALA A 1 72 ? -4.149 -7.757 -2.886 1.00 95.19 72 ALA A N 1
ATOM 612 C CA . ALA A 1 72 ? -3.339 -8.059 -4.066 1.00 95.19 72 ALA A CA 1
ATOM 613 C C . ALA A 1 72 ? -4.101 -8.953 -5.061 1.00 95.19 72 ALA A C 1
ATOM 615 O O . ALA A 1 72 ? -4.083 -8.677 -6.259 1.00 95.19 72 ALA A O 1
ATOM 616 N N . ALA A 1 73 ? -4.815 -9.970 -4.568 1.00 94.25 73 ALA A N 1
ATOM 617 C CA . ALA A 1 73 ? -5.640 -10.851 -5.394 1.00 94.25 73 ALA A CA 1
ATOM 618 C C . ALA A 1 73 ? -6.815 -10.103 -6.048 1.00 94.25 73 ALA A C 1
ATOM 620 O O . ALA A 1 73 ? -7.021 -10.225 -7.254 1.00 94.25 73 ALA A O 1
ATOM 621 N N . ALA A 1 74 ? -7.536 -9.273 -5.287 1.00 92.81 74 ALA A N 1
ATOM 622 C CA . ALA A 1 74 ? -8.619 -8.448 -5.819 1.00 92.81 74 ALA A CA 1
ATOM 623 C C . ALA A 1 74 ? -8.106 -7.488 -6.902 1.00 92.81 74 ALA A C 1
ATOM 625 O O . ALA A 1 74 ? -8.665 -7.424 -7.994 1.00 92.81 74 ALA A O 1
ATOM 626 N N . ARG A 1 75 ? -6.972 -6.818 -6.663 1.00 92.38 75 ARG A N 1
ATOM 627 C CA . ARG A 1 75 ? -6.372 -5.922 -7.658 1.00 92.38 75 ARG A CA 1
ATOM 628 C C . ARG A 1 75 ? -5.932 -6.666 -8.922 1.00 92.38 75 ARG A C 1
ATOM 630 O O . ARG A 1 75 ? -6.007 -6.097 -10.005 1.00 92.38 75 ARG A O 1
ATOM 637 N N . LEU A 1 76 ? -5.492 -7.920 -8.801 1.00 92.56 76 LEU A N 1
ATOM 638 C CA . LEU A 1 76 ? -5.150 -8.752 -9.956 1.00 92.56 76 LEU A CA 1
ATOM 639 C C . LEU A 1 76 ? -6.403 -9.112 -10.768 1.00 92.56 76 LEU A C 1
ATOM 641 O O . LEU A 1 76 ? -6.354 -9.080 -11.994 1.00 92.56 76 LEU A O 1
ATOM 645 N N . SER A 1 77 ? -7.537 -9.369 -10.103 1.00 92.06 77 SER A N 1
ATOM 646 C CA . SER A 1 77 ? -8.819 -9.623 -10.781 1.00 92.06 77 SER A CA 1
ATOM 647 C C . SER A 1 77 ? -9.403 -8.407 -11.507 1.00 92.06 77 SER A C 1
ATOM 649 O O . SER A 1 77 ? -10.190 -8.585 -12.430 1.00 92.06 77 SER A O 1
ATOM 651 N N . GLU A 1 78 ? -8.990 -7.185 -11.149 1.00 89.50 78 GLU A N 1
ATOM 652 C CA . GLU A 1 78 ? -9.403 -5.957 -11.848 1.00 89.50 78 GLU A CA 1
ATOM 653 C C . GLU A 1 78 ? -8.778 -5.839 -13.257 1.00 89.50 78 GLU A C 1
ATOM 655 O O . GLU A 1 78 ? -9.212 -5.004 -14.045 1.00 89.50 78 GLU A O 1
ATOM 660 N N . GLY A 1 79 ? -7.773 -6.662 -13.599 1.00 87.06 79 GLY A N 1
ATOM 661 C CA . GLY A 1 79 ? -7.256 -6.773 -14.970 1.00 87.06 79 GLY A CA 1
ATOM 662 C C . GLY A 1 79 ? -6.615 -5.493 -15.519 1.00 87.06 79 GLY A C 1
ATOM 663 O O . GLY A 1 79 ? -6.728 -5.202 -16.709 1.00 87.06 79 GLY A O 1
ATOM 664 N N . VAL A 1 80 ? -5.975 -4.692 -14.661 1.00 84.94 80 VAL A N 1
ATOM 665 C CA . VAL A 1 80 ? -5.395 -3.409 -15.081 1.00 84.94 80 VAL A CA 1
ATOM 666 C C . VAL A 1 80 ? -4.123 -3.608 -15.897 1.00 84.94 80 VAL A C 1
ATOM 668 O O . VAL A 1 80 ? -3.108 -4.068 -15.374 1.00 84.94 80 VAL A O 1
ATOM 671 N N . ALA A 1 81 ? -4.180 -3.150 -17.148 1.00 83.00 81 ALA A N 1
ATOM 672 C CA . ALA A 1 81 ? -3.077 -3.190 -18.096 1.00 83.00 81 ALA A CA 1
ATOM 673 C C . ALA A 1 81 ? -1.802 -2.517 -17.561 1.00 83.00 81 ALA A C 1
ATOM 675 O O . ALA A 1 81 ? -1.813 -1.359 -17.135 1.00 83.00 81 ALA A O 1
ATOM 676 N N . GLY A 1 82 ? -0.678 -3.229 -17.642 1.00 80.12 82 GLY A N 1
ATOM 677 C CA . GLY A 1 82 ? 0.660 -2.718 -17.339 1.00 80.12 82 GLY A CA 1
ATOM 678 C C . GLY A 1 82 ? 1.112 -2.895 -15.887 1.00 80.12 82 GLY A C 1
ATOM 679 O O . GLY A 1 82 ? 2.231 -2.497 -15.554 1.00 80.12 82 GLY A O 1
ATOM 680 N N . VAL A 1 83 ? 0.291 -3.502 -15.022 1.00 82.62 83 VAL A N 1
ATOM 681 C CA . VAL A 1 83 ? 0.656 -3.800 -13.623 1.00 82.62 83 VAL A CA 1
ATOM 682 C C . VAL A 1 83 ? 0.550 -5.283 -13.259 1.00 82.62 83 VAL A C 1
ATOM 684 O O . VAL A 1 83 ? 0.949 -5.656 -12.159 1.00 82.62 83 VAL A O 1
ATOM 687 N N . GLU A 1 84 ? 0.081 -6.141 -14.166 1.00 85.44 84 GLU A N 1
ATOM 688 C CA . GLU A 1 84 ? -0.255 -7.543 -13.896 1.00 85.44 84 GLU A CA 1
ATOM 689 C C . GLU A 1 84 ? 0.965 -8.370 -13.492 1.00 85.44 84 GLU A C 1
ATOM 691 O O . GLU A 1 84 ? 0.905 -9.101 -12.509 1.00 85.44 84 GLU A O 1
ATOM 696 N N . GLY A 1 85 ? 2.091 -8.2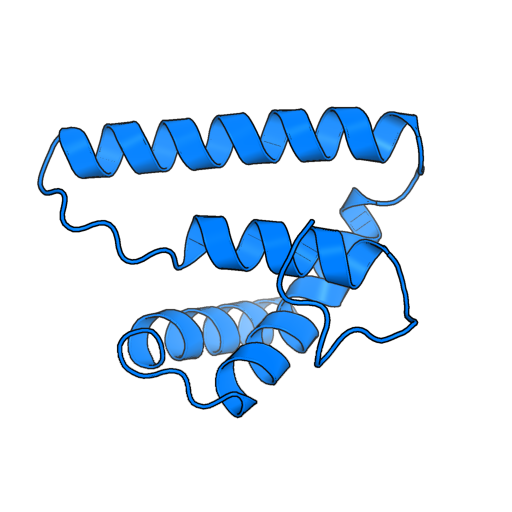23 -14.199 1.00 86.38 85 GLY A N 1
ATOM 697 C CA . GLY A 1 85 ? 3.314 -8.985 -13.920 1.00 86.38 85 GLY A CA 1
ATOM 698 C C . GLY A 1 85 ? 3.858 -8.742 -12.503 1.00 86.38 85 GLY A C 1
ATOM 699 O O . GLY A 1 85 ? 3.908 -9.678 -11.702 1.00 86.38 85 GLY A O 1
ATOM 700 N N . PRO A 1 86 ? 4.218 -7.492 -12.146 1.00 87.00 86 PRO A N 1
ATOM 701 C CA . PRO A 1 86 ? 4.680 -7.165 -10.796 1.00 87.00 86 PRO A CA 1
ATOM 702 C C . PRO A 1 86 ? 3.659 -7.491 -9.697 1.00 87.00 86 PRO A C 1
ATOM 704 O O . PRO A 1 86 ? 4.041 -7.810 -8.570 1.00 87.00 86 PRO A O 1
ATOM 707 N N . LEU A 1 87 ? 2.364 -7.389 -10.002 1.00 91.12 87 LEU A N 1
ATOM 708 C CA . LEU A 1 87 ? 1.295 -7.682 -9.055 1.00 91.12 87 LEU A CA 1
ATOM 709 C C . LEU A 1 87 ? 1.125 -9.188 -8.813 1.00 91.12 87 LEU A C 1
ATOM 711 O O . LEU A 1 87 ? 0.972 -9.590 -7.661 1.00 91.12 87 LEU A O 1
ATOM 715 N N . ALA A 1 88 ? 1.209 -10.012 -9.860 1.00 91.38 88 ALA A N 1
ATOM 716 C CA . ALA A 1 88 ? 1.177 -11.468 -9.756 1.00 91.38 88 ALA A CA 1
ATOM 717 C C . ALA A 1 88 ? 2.370 -11.990 -8.941 1.00 91.38 88 ALA A C 1
ATOM 719 O O . ALA A 1 88 ? 2.176 -12.737 -7.982 1.00 91.38 88 ALA A O 1
ATOM 720 N N . GLU A 1 89 ? 3.586 -11.506 -9.224 1.00 92.38 89 GLU A N 1
ATOM 721 C CA . GLU A 1 89 ? 4.787 -11.859 -8.451 1.00 92.38 89 GLU A CA 1
ATOM 722 C C . GLU A 1 89 ? 4.623 -11.506 -6.961 1.00 92.38 89 GLU A C 1
ATOM 724 O O . GLU A 1 89 ? 4.992 -12.274 -6.064 1.00 92.38 89 GLU A O 1
ATOM 729 N N . LEU A 1 90 ? 4.037 -10.339 -6.676 1.00 93.06 90 LEU A N 1
ATOM 730 C CA . LEU A 1 90 ? 3.770 -9.906 -5.311 1.00 93.06 90 LEU A CA 1
ATOM 731 C C . LEU A 1 90 ? 2.725 -10.790 -4.620 1.00 93.06 90 LEU A C 1
ATOM 733 O O . LEU A 1 90 ? 2.937 -11.167 -3.467 1.00 93.06 90 LEU A O 1
ATOM 737 N N . ALA A 1 91 ? 1.626 -11.121 -5.298 1.00 93.44 91 ALA A N 1
ATOM 738 C CA . ALA A 1 91 ? 0.568 -11.972 -4.760 1.00 93.44 91 ALA A CA 1
ATOM 739 C C . ALA A 1 91 ? 1.091 -13.379 -4.433 1.00 93.44 91 ALA A C 1
ATOM 741 O O . ALA A 1 91 ? 0.882 -13.864 -3.322 1.00 93.44 91 ALA A O 1
ATOM 742 N N . GLU A 1 92 ? 1.862 -13.992 -5.334 1.00 94.31 92 GLU A N 1
ATOM 743 C CA . GLU A 1 92 ? 2.507 -15.287 -5.088 1.00 94.31 92 GLU A CA 1
ATOM 744 C C . GLU A 1 92 ? 3.455 -15.241 -3.890 1.00 94.31 92 GLU A C 1
ATOM 746 O O . GLU A 1 92 ? 3.462 -16.133 -3.039 1.00 94.31 92 GLU A O 1
ATOM 751 N N . ARG A 1 93 ? 4.266 -14.182 -3.793 1.00 94.62 93 ARG A N 1
ATOM 752 C CA . ARG A 1 93 ? 5.182 -14.006 -2.665 1.00 94.62 93 ARG A CA 1
ATOM 753 C C . ARG A 1 93 ? 4.433 -13.856 -1.343 1.00 94.62 93 ARG A C 1
ATOM 755 O O . ARG A 1 93 ? 4.919 -14.354 -0.333 1.00 94.62 93 ARG A O 1
ATOM 762 N N . LEU A 1 94 ? 3.293 -13.168 -1.332 1.00 94.50 94 LEU A N 1
ATOM 763 C CA . LEU A 1 94 ? 2.446 -13.046 -0.146 1.00 94.50 94 LEU A CA 1
ATOM 764 C C . LEU A 1 94 ? 1.797 -14.382 0.224 1.00 94.50 94 LEU A C 1
ATOM 766 O O . LEU A 1 94 ? 1.792 -14.727 1.400 1.00 94.50 94 LEU A O 1
ATOM 770 N N . ALA A 1 95 ? 1.322 -15.149 -0.759 1.00 93.00 95 ALA A N 1
ATOM 771 C CA . ALA A 1 95 ? 0.746 -16.472 -0.532 1.00 93.00 95 ALA A CA 1
ATOM 772 C C . ALA A 1 95 ? 1.760 -17.430 0.114 1.00 93.00 95 ALA A C 1
ATOM 774 O O . ALA A 1 95 ? 1.431 -18.104 1.084 1.00 93.00 95 ALA A O 1
ATOM 775 N N . ARG A 1 96 ? 3.021 -17.412 -0.342 1.00 93.31 96 ARG A N 1
ATOM 776 C CA . ARG A 1 96 ? 4.113 -18.201 0.259 1.00 93.31 96 ARG A CA 1
ATOM 777 C C . ARG A 1 96 ? 4.462 -17.815 1.700 1.00 93.31 96 ARG A C 1
ATOM 779 O O . ARG A 1 96 ? 5.088 -18.608 2.382 1.00 93.31 96 ARG A O 1
ATOM 786 N N . LEU A 1 97 ? 4.142 -16.596 2.135 1.00 89.44 97 LEU A N 1
ATOM 787 C CA . LEU A 1 97 ? 4.400 -16.133 3.506 1.00 89.44 97 LEU A CA 1
ATOM 788 C C . LEU A 1 97 ? 3.216 -16.385 4.449 1.00 89.44 97 LEU A C 1
ATOM 790 O O . LEU A 1 97 ? 3.358 -16.185 5.652 1.00 89.44 97 LEU A O 1
ATOM 794 N N . ALA A 1 98 ? 2.053 -16.744 3.902 1.00 80.25 98 ALA A N 1
ATOM 795 C CA . ALA A 1 98 ? 0.824 -16.966 4.653 1.00 80.25 98 ALA A CA 1
ATOM 796 C C . ALA A 1 98 ? 0.532 -18.454 4.929 1.00 80.25 98 ALA A C 1
ATOM 798 O O . ALA A 1 98 ? -0.312 -18.734 5.780 1.00 80.25 98 ALA A O 1
ATOM 799 N N . GLY A 1 99 ? 1.186 -19.376 4.210 1.00 65.69 99 GLY A N 1
ATOM 800 C CA . GLY A 1 99 ? 1.130 -20.828 4.433 1.00 65.69 99 GLY A CA 1
ATOM 801 C C . GLY A 1 99 ? 2.372 -21.340 5.143 1.00 65.69 99 GLY A C 1
ATOM 802 O O . GLY A 1 99 ? 2.226 -22.327 5.894 1.00 65.69 99 GLY A O 1
#

Secondary structure (DSSP, 8-state):
----TT-----HHHHHHHHHHHHHH------HHHHHHHHHHHHHHHHHHHHHHHHHSTTHHHHHHHHHHHHHHHHHHTT-TT-HHHHHHHHHHHHHHH-

Foldseek 3Di:
DDDCPPPDDDDVLLVLLLLVLCLVQPDDPDDDPVVVVSNVVSVVVSVVVQVVVCVVPPPSVVSNLVNNLVSLVVVLVVVDPPRNVVSVVSNVVSVVVVD